Protein AF-A0A9X9F113-F1 (afdb_monomer)

Nearest PDB structures (foldseek):
  5ii6-assembly1_A  TM=3.896E-01  e=2.109E+00  Mus musculus
  7jkq-assembly1_D  TM=3.053E-01  e=2.109E+00  Homo sapiens
  7svn-assembly1_A  TM=3.514E-01  e=8.185E+00  Homo sapiens
  7a3f-assembly2_D  TM=3.411E-01  e=7.673E+00  Homo sapiens

Secondary structure (DSSP, 8-state):
-HHHHHHHHHHHHHHHSSGGG-------S---HHHHHHHHHHTT----S-EEPPHHHH-TTEEEEEEEE-GGG-TT-EEEEEEESS--

Sequence (88 aa):
MFKRLAVLLIGALLLFGLSACDSVKSMTNNVTVGKVIEEFKAAGLEADNPSDLPEKEFGNTRKEAKRILLPALGEDSGSRIFEFKNKE

Structure (mmCIF, N/CA/C/O backbone):
data_AF-A0A9X9F113-F1
#
_entry.id   AF-A0A9X9F113-F1
#
loop_
_atom_site.group_PDB
_atom_site.id
_atom_site.type_symbol
_atom_site.label_atom_id
_atom_site.label_alt_id
_atom_site.label_comp_id
_atom_site.label_asym_id
_atom_site.label_entity_id
_atom_site.label_seq_id
_atom_site.pdbx_PDB_ins_code
_atom_site.Cartn_x
_atom_site.Cartn_y
_atom_site.Cartn_z
_atom_site.occupancy
_atom_site.B_iso_or_equiv
_atom_site.auth_seq_id
_atom_site.auth_comp_id
_atom_site.auth_asym_id
_atom_site.auth_atom_id
_atom_site.pdbx_PDB_model_num
ATOM 1 N N . MET A 1 1 ? -41.961 23.415 25.799 1.00 55.31 1 MET A N 1
ATOM 2 C CA . MET A 1 1 ? -40.537 23.754 26.047 1.00 55.31 1 MET A CA 1
ATOM 3 C C . MET A 1 1 ? -39.562 22.730 25.450 1.00 55.31 1 MET A C 1
ATOM 5 O O . MET A 1 1 ? -38.561 23.153 24.891 1.00 55.31 1 MET A O 1
ATOM 9 N N . PHE A 1 2 ? -39.883 21.428 25.433 1.00 58.19 2 PHE A N 1
ATOM 10 C CA . PHE A 1 2 ? -39.037 20.364 24.853 1.00 58.19 2 PHE A CA 1
ATOM 11 C C . PHE A 1 2 ? -38.611 20.548 23.382 1.00 58.19 2 PHE A C 1
ATOM 13 O O . PHE A 1 2 ? -37.467 20.265 23.045 1.00 58.19 2 PHE A O 1
ATOM 20 N N . LYS A 1 3 ? -39.476 21.088 22.508 1.00 54.75 3 LYS A N 1
ATOM 21 C CA . LYS A 1 3 ? -39.140 21.302 21.083 1.00 54.75 3 LYS A CA 1
ATOM 22 C C . LYS A 1 3 ? -37.980 22.285 20.864 1.00 54.75 3 LYS A C 1
ATOM 24 O O . LYS A 1 3 ? -37.199 22.096 19.945 1.00 54.75 3 LYS A O 1
ATOM 29 N N . ARG A 1 4 ? -37.846 23.312 21.715 1.00 59.69 4 ARG A N 1
ATOM 30 C CA . ARG A 1 4 ? -36.735 24.282 21.633 1.00 59.69 4 ARG A CA 1
ATOM 31 C C . ARG A 1 4 ? -35.426 23.688 22.163 1.00 59.69 4 ARG A C 1
ATOM 33 O O . ARG A 1 4 ? -34.369 23.999 21.635 1.00 59.69 4 ARG A O 1
ATOM 40 N N . LEU A 1 5 ? -35.515 22.788 23.146 1.00 61.31 5 LEU A N 1
ATOM 41 C CA . LEU A 1 5 ? -34.368 22.069 23.701 1.00 61.31 5 LEU A CA 1
ATOM 42 C C . LEU A 1 5 ? -33.798 21.048 22.701 1.00 61.31 5 LEU A C 1
ATOM 44 O O . LEU A 1 5 ? -32.587 20.951 22.552 1.00 61.31 5 LEU A O 1
ATOM 48 N N . ALA A 1 6 ? -34.667 20.350 21.960 1.00 64.75 6 ALA A N 1
ATOM 49 C CA . ALA A 1 6 ? -34.259 19.392 20.929 1.00 64.75 6 ALA A CA 1
ATOM 50 C C . ALA A 1 6 ? -33.518 20.061 19.756 1.00 64.75 6 ALA A C 1
ATOM 52 O O . ALA A 1 6 ? -32.516 19.537 19.280 1.00 64.75 6 ALA A O 1
ATOM 53 N N . VAL A 1 7 ? -33.967 21.247 19.327 1.00 67.19 7 VAL A N 1
ATOM 54 C CA . VAL A 1 7 ? -33.307 22.022 18.258 1.00 67.19 7 VAL A CA 1
ATOM 55 C C . VAL A 1 7 ? -31.923 22.513 18.694 1.00 67.19 7 VAL A C 1
ATOM 57 O O . VAL A 1 7 ? -30.982 22.463 17.906 1.00 67.19 7 VAL A O 1
ATOM 60 N N . LEU A 1 8 ? -31.769 22.919 19.959 1.00 65.44 8 LEU A N 1
ATOM 61 C CA . LEU A 1 8 ? -30.467 23.303 20.515 1.00 65.44 8 LEU A CA 1
ATOM 62 C C . LEU A 1 8 ? -29.510 22.107 20.633 1.00 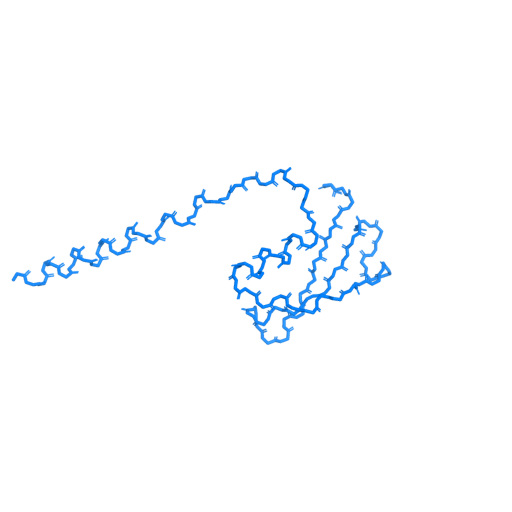65.44 8 LEU A C 1
ATOM 64 O O . LEU A 1 8 ? -28.321 22.257 20.367 1.00 65.44 8 LEU A O 1
ATOM 68 N N . LEU A 1 9 ? -30.021 20.916 20.965 1.00 66.62 9 LEU A N 1
ATOM 69 C CA . LEU A 1 9 ? -29.211 19.698 21.063 1.00 66.62 9 LEU A CA 1
ATOM 70 C C . LEU A 1 9 ? -28.676 19.242 19.694 1.00 66.62 9 LEU A C 1
ATOM 72 O O . LEU A 1 9 ? -27.514 18.865 19.578 1.00 66.62 9 LEU A O 1
ATOM 76 N N . ILE A 1 10 ? -29.508 19.319 18.649 1.00 67.19 10 ILE A N 1
ATOM 77 C CA . ILE A 1 10 ? -29.122 18.971 17.271 1.00 67.19 10 ILE A CA 1
ATOM 78 C C . ILE A 1 10 ? -28.127 19.998 16.709 1.00 67.19 10 ILE A C 1
ATOM 80 O O . ILE A 1 10 ? -27.155 19.621 16.058 1.00 67.19 10 ILE A O 1
ATOM 84 N N . GLY A 1 11 ? -28.322 21.288 17.008 1.00 63.66 11 GLY A N 1
ATOM 85 C CA . GLY A 1 11 ? -27.382 22.346 16.625 1.00 63.66 11 GLY A CA 1
ATOM 86 C C . GLY A 1 11 ? -26.009 22.198 17.286 1.00 63.66 11 GLY A C 1
ATOM 87 O O . GLY A 1 11 ? -24.992 22.407 16.631 1.00 63.66 11 GLY A O 1
ATOM 88 N N . ALA A 1 12 ? -25.964 21.771 18.552 1.00 62.91 12 ALA A N 1
ATOM 89 C CA . ALA A 1 12 ? -24.706 21.506 19.247 1.00 62.91 12 ALA A CA 1
ATOM 90 C C . ALA A 1 12 ? -23.961 20.297 18.654 1.00 62.91 12 ALA A C 1
ATOM 92 O O . ALA A 1 12 ? -22.743 20.344 18.513 1.00 62.91 12 ALA A O 1
ATOM 93 N N . LEU A 1 13 ? -24.677 19.245 18.241 1.00 62.25 13 LEU A N 1
ATOM 94 C CA . LEU A 1 13 ? -24.077 18.032 17.675 1.00 62.25 13 LEU A CA 1
ATOM 95 C C . LEU A 1 13 ? -23.399 18.277 16.313 1.00 62.25 13 LEU A C 1
ATOM 97 O O . LEU A 1 13 ? -22.355 17.694 16.030 1.00 62.25 13 LEU A O 1
ATOM 101 N N . LEU A 1 14 ? -23.948 19.182 15.496 1.00 60.34 14 LEU A N 1
ATOM 102 C CA . LEU A 1 14 ? -23.372 19.566 14.200 1.00 60.34 14 LEU A CA 1
ATOM 103 C C . LEU A 1 14 ? -22.078 20.390 14.334 1.00 60.34 14 LEU A C 1
ATOM 105 O O . LEU A 1 14 ? -21.232 20.346 13.444 1.00 60.34 14 LEU A O 1
ATOM 109 N N . LEU A 1 15 ? -21.888 21.098 15.453 1.00 59.12 15 LEU A N 1
ATOM 110 C CA . LEU A 1 15 ? -20.691 21.909 15.706 1.00 59.12 15 LEU A CA 1
ATOM 111 C C . LEU A 1 15 ? -19.478 21.076 16.155 1.00 59.12 15 LEU A C 1
ATOM 113 O O . LEU A 1 15 ? -18.345 21.506 15.956 1.00 59.12 15 LEU A O 1
ATOM 117 N N . PHE A 1 16 ? -19.691 19.871 16.697 1.00 59.72 16 PHE A N 1
ATOM 118 C CA . PHE A 1 16 ? -18.603 18.950 17.057 1.00 59.72 16 PHE A CA 1
ATOM 119 C C . PHE A 1 16 ? -18.096 18.101 15.879 1.00 59.72 16 PHE A C 1
ATOM 121 O O . PHE A 1 16 ? -17.019 17.522 15.974 1.00 59.72 16 PHE A O 1
ATOM 128 N N . GLY A 1 17 ? -18.834 18.029 14.764 1.00 57.03 17 GLY A N 1
ATOM 129 C CA . GLY A 1 17 ? -18.446 17.230 13.593 1.00 57.03 17 GLY A CA 1
ATOM 130 C C . GLY A 1 17 ? -17.422 17.896 12.665 1.00 57.03 17 GLY A C 1
ATOM 131 O O . GLY A 1 17 ? -16.854 17.225 11.809 1.00 57.03 17 GLY A O 1
ATOM 132 N N . LEU A 1 18 ? -17.179 19.204 12.815 1.00 55.69 18 LEU A N 1
ATOM 133 C CA . LEU A 1 18 ? -16.336 19.988 11.898 1.00 55.69 18 LEU A CA 1
ATOM 134 C C . LEU A 1 18 ? -14.894 20.202 12.393 1.00 55.69 18 LEU A C 1
ATOM 136 O O . LEU A 1 18 ? -14.050 20.633 11.614 1.00 55.69 18 LEU A O 1
ATOM 140 N N . SER A 1 19 ? -14.573 19.883 13.652 1.00 56.34 19 SER A N 1
ATOM 141 C CA . SER A 1 19 ? -13.219 20.066 14.210 1.00 56.34 19 SER A CA 1
ATOM 142 C C . SER A 1 19 ? -12.230 18.947 13.849 1.00 56.34 19 SER A C 1
ATOM 144 O O . SER A 1 19 ? -11.062 19.016 14.224 1.00 56.34 19 SER A O 1
ATOM 146 N N . ALA A 1 20 ? -12.659 17.923 13.106 1.00 55.12 20 ALA A N 1
ATOM 147 C CA . ALA A 1 20 ? -11.828 16.762 12.781 1.00 55.12 20 ALA A CA 1
ATOM 148 C C . ALA A 1 20 ? -10.908 16.946 11.555 1.00 55.12 20 ALA A C 1
ATOM 150 O O . ALA A 1 20 ? -10.174 16.023 11.215 1.00 55.12 20 ALA 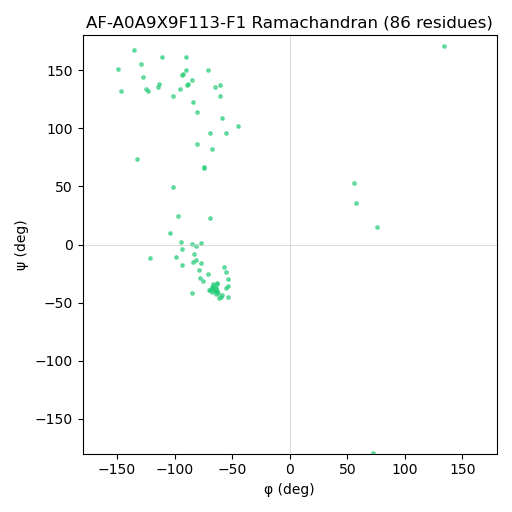A O 1
ATOM 151 N N . CYS A 1 21 ? -10.916 18.109 10.892 1.00 57.88 21 CYS A N 1
ATOM 152 C CA . CYS A 1 21 ? -10.151 18.323 9.654 1.00 57.88 21 CYS A CA 1
ATOM 153 C C . CYS A 1 21 ? -8.869 19.162 9.821 1.00 57.88 21 CYS A C 1
ATOM 155 O O . CYS A 1 21 ? -8.262 19.537 8.822 1.00 57.88 21 CYS A O 1
ATOM 157 N N . ASP A 1 22 ? -8.444 19.452 11.055 1.00 46.50 22 ASP A N 1
ATOM 158 C CA . ASP A 1 22 ? -7.284 20.322 11.335 1.00 46.50 22 ASP A CA 1
ATOM 159 C C . ASP A 1 22 ? -5.962 19.549 11.541 1.00 46.50 22 ASP A C 1
ATOM 161 O O . ASP A 1 22 ? -4.906 20.115 11.816 1.00 46.50 22 ASP A O 1
ATOM 165 N N . SER A 1 23 ? -5.986 18.221 11.404 1.00 55.09 23 SER A N 1
ATOM 166 C CA . SER A 1 23 ? -4.834 17.347 11.652 1.00 55.09 23 SER A CA 1
ATOM 167 C C . SER A 1 23 ? -4.059 16.962 10.390 1.00 55.09 23 SER A C 1
ATOM 169 O O . SER A 1 23 ? -3.328 15.970 10.405 1.00 55.09 23 SER A O 1
ATOM 171 N N . VAL A 1 24 ? -4.118 17.760 9.314 1.00 53.28 24 VAL A N 1
ATOM 172 C CA . VAL A 1 24 ? -3.170 17.618 8.192 1.00 53.28 24 VAL A CA 1
ATOM 173 C C . VAL A 1 24 ? -1.816 18.186 8.626 1.00 53.28 24 VAL A C 1
ATOM 175 O O . VAL A 1 24 ? -1.329 19.212 8.155 1.00 53.28 24 VAL A O 1
ATOM 178 N N . LYS A 1 25 ? -1.197 17.509 9.595 1.00 51.34 25 LYS A N 1
ATOM 179 C CA . LYS A 1 25 ? 0.187 17.714 9.990 1.00 51.34 25 LYS A CA 1
ATOM 180 C C . LYS A 1 25 ? 1.015 17.455 8.741 1.00 51.34 25 LYS A C 1
ATOM 182 O O . LYS A 1 25 ? 1.102 16.315 8.295 1.00 51.34 25 LYS A O 1
ATOM 187 N N . SER A 1 26 ? 1.587 18.513 8.167 1.00 51.06 26 SER A N 1
ATOM 188 C CA . SER A 1 26 ? 2.534 18.419 7.055 1.00 51.06 26 SER A CA 1
ATOM 189 C C . SER A 1 26 ? 3.677 17.498 7.478 1.00 51.06 26 SER A C 1
ATOM 191 O O . SER A 1 26 ? 4.587 17.885 8.212 1.00 51.06 26 SER A O 1
ATOM 193 N N . MET A 1 27 ? 3.573 16.223 7.107 1.00 52.97 27 MET A N 1
ATOM 194 C CA . MET A 1 27 ? 4.596 15.233 7.377 1.00 52.97 27 MET A CA 1
ATOM 195 C C . MET A 1 27 ? 5.678 15.405 6.317 1.00 52.97 27 MET A C 1
ATOM 197 O O . MET A 1 27 ? 5.717 14.689 5.327 1.00 52.97 27 MET A O 1
ATOM 201 N N . THR A 1 28 ? 6.626 16.302 6.573 1.00 55.12 28 THR A N 1
ATOM 202 C CA . THR A 1 28 ? 7.967 16.298 5.956 1.00 55.12 28 THR A CA 1
ATOM 203 C C . THR A 1 28 ? 8.829 15.121 6.439 1.00 55.12 28 THR A C 1
ATOM 205 O O . THR A 1 28 ? 10.054 15.158 6.375 1.00 55.12 28 THR A O 1
ATOM 208 N N . ASN A 1 29 ? 8.196 14.050 6.917 1.00 58.12 29 ASN A N 1
ATOM 209 C CA . ASN A 1 29 ? 8.856 12.802 7.252 1.00 58.12 29 ASN A CA 1
ATOM 210 C C . ASN A 1 29 ? 8.966 11.974 5.975 1.00 58.12 29 ASN A C 1
ATOM 212 O O . ASN A 1 29 ? 8.033 11.969 5.181 1.00 58.12 29 ASN A O 1
ATOM 216 N N . ASN A 1 30 ? 10.085 11.277 5.797 1.00 75.25 30 ASN A N 1
ATOM 217 C CA . ASN A 1 30 ? 10.310 10.305 4.729 1.00 75.25 30 ASN A CA 1
ATOM 218 C C . ASN A 1 30 ? 9.072 9.385 4.591 1.00 75.25 30 ASN A C 1
ATOM 220 O O . ASN A 1 30 ? 8.820 8.552 5.463 1.00 75.25 30 ASN A O 1
ATOM 224 N N . VAL A 1 31 ? 8.223 9.635 3.586 1.00 84.75 31 VAL A N 1
ATOM 225 C CA . VAL A 1 31 ? 6.989 8.871 3.361 1.00 84.75 31 VAL A CA 1
ATOM 226 C C . VAL A 1 31 ? 7.389 7.596 2.640 1.00 84.75 31 VAL A C 1
ATOM 228 O O . VAL A 1 31 ? 7.857 7.661 1.506 1.00 84.75 31 VAL A O 1
ATOM 231 N N . THR A 1 32 ? 7.211 6.459 3.304 1.00 92.31 32 THR A N 1
ATOM 232 C CA . THR A 1 32 ? 7.526 5.139 2.752 1.00 92.31 32 THR A CA 1
ATOM 233 C C . THR A 1 32 ? 6.261 4.339 2.483 1.00 92.31 32 THR A C 1
ATOM 235 O O . THR A 1 32 ? 5.208 4.615 3.068 1.00 92.31 32 THR A O 1
ATOM 238 N N . VAL A 1 33 ? 6.363 3.302 1.643 1.00 93.44 33 VAL A N 1
ATOM 239 C CA . VAL A 1 33 ? 5.248 2.360 1.417 1.00 93.44 33 VAL A CA 1
ATOM 240 C C . VAL A 1 33 ? 4.742 1.776 2.741 1.00 93.44 33 VAL A C 1
ATOM 242 O O . VAL A 1 33 ? 3.537 1.747 2.983 1.00 93.44 33 VAL A O 1
ATOM 245 N N . GLY A 1 34 ? 5.660 1.357 3.618 1.00 92.31 34 GLY A N 1
ATOM 246 C CA . GLY A 1 34 ? 5.322 0.793 4.927 1.00 92.31 34 GLY A CA 1
ATOM 247 C C . GLY A 1 34 ? 4.520 1.761 5.794 1.00 92.31 34 GLY A C 1
ATOM 248 O O . GLY A 1 34 ? 3.492 1.378 6.343 1.00 92.31 34 GLY A O 1
ATOM 249 N N . LYS A 1 35 ? 4.919 3.038 5.826 1.00 92.69 35 LYS A N 1
ATOM 250 C CA . LYS A 1 35 ? 4.216 4.056 6.609 1.00 92.69 35 LYS A CA 1
ATOM 251 C C . LYS A 1 35 ? 2.787 4.286 6.112 1.00 92.69 35 LYS A C 1
ATOM 253 O O . LYS A 1 35 ? 1.877 4.416 6.918 1.00 92.69 35 LYS A O 1
ATOM 258 N N . VAL A 1 36 ? 2.568 4.299 4.796 1.00 92.62 36 VAL A N 1
ATOM 259 C CA . VAL A 1 36 ? 1.211 4.433 4.232 1.00 92.62 36 VAL A CA 1
ATOM 260 C C . VAL A 1 36 ? 0.328 3.245 4.629 1.00 92.62 36 VAL A C 1
ATOM 262 O O . VAL A 1 36 ? -0.833 3.435 4.979 1.00 92.62 36 VAL A O 1
ATOM 265 N N . ILE A 1 37 ? 0.876 2.026 4.622 1.00 92.62 37 ILE A N 1
ATOM 266 C CA . ILE A 1 37 ? 0.148 0.824 5.054 1.00 92.62 37 ILE A CA 1
ATOM 267 C C . ILE A 1 37 ? -0.204 0.905 6.546 1.00 92.62 37 ILE A C 1
ATOM 269 O O . ILE A 1 37 ? -1.327 0.577 6.922 1.00 92.62 37 ILE A O 1
ATOM 273 N N . GLU A 1 38 ? 0.722 1.352 7.396 1.00 92.44 38 GLU A N 1
ATOM 274 C CA . GLU A 1 38 ? 0.469 1.552 8.830 1.00 92.44 38 GLU A CA 1
ATOM 275 C C . GLU A 1 38 ? -0.651 2.568 9.080 1.00 92.44 38 GLU A C 1
ATOM 277 O O . GLU A 1 38 ? -1.553 2.293 9.870 1.00 92.44 38 GLU A O 1
ATOM 282 N N . GLU A 1 39 ? -0.642 3.698 8.371 1.00 92.25 39 GLU A N 1
ATOM 283 C CA . GLU A 1 39 ? -1.691 4.721 8.476 1.00 92.25 39 GLU A CA 1
ATOM 284 C C . GLU A 1 39 ? -3.054 4.192 8.005 1.00 92.25 39 GLU A C 1
ATOM 286 O O . GLU A 1 39 ? -4.075 4.477 8.629 1.00 92.25 39 GLU A O 1
ATOM 291 N N . PHE A 1 40 ? -3.098 3.357 6.960 1.00 91.56 40 PHE A N 1
ATOM 292 C CA . PHE A 1 40 ? -4.337 2.684 6.560 1.00 91.56 40 PHE A CA 1
ATOM 293 C C . PHE A 1 40 ? -4.878 1.777 7.664 1.00 91.56 40 PHE A C 1
ATOM 295 O O . PHE A 1 40 ? -6.055 1.886 8.009 1.00 91.56 40 PHE A O 1
ATOM 302 N N . LYS A 1 41 ? -4.028 0.956 8.289 1.00 90.50 41 LYS A N 1
ATOM 303 C CA . LYS A 1 41 ? -4.448 0.118 9.422 1.00 90.50 41 LYS A CA 1
ATOM 304 C C . LYS A 1 41 ? -4.918 0.958 10.608 1.00 90.50 41 LYS A C 1
ATOM 306 O O . LYS A 1 41 ? -5.933 0.634 11.219 1.00 90.50 41 LYS A O 1
ATOM 311 N N . ALA A 1 42 ? -4.218 2.050 10.915 1.00 91.44 42 ALA A N 1
ATOM 312 C CA . ALA A 1 42 ? -4.593 2.973 11.983 1.00 91.44 42 ALA A CA 1
ATOM 313 C C . ALA A 1 42 ? -5.947 3.654 11.720 1.00 91.44 42 ALA A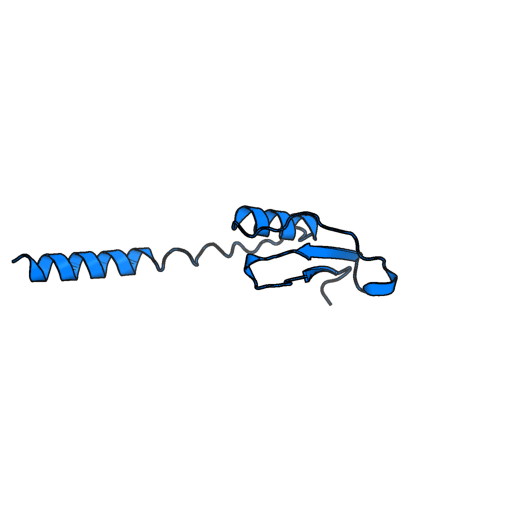 C 1
ATOM 315 O O . ALA A 1 42 ? -6.713 3.882 12.654 1.00 91.44 42 ALA A O 1
ATOM 316 N N . ALA A 1 43 ? -6.273 3.917 10.452 1.00 90.56 43 ALA A N 1
ATOM 317 C CA . ALA A 1 43 ? -7.572 4.427 10.020 1.00 90.56 43 ALA A CA 1
ATOM 318 C C . ALA A 1 43 ? -8.683 3.356 9.989 1.00 90.56 43 ALA A C 1
ATOM 320 O O . ALA A 1 43 ? -9.811 3.661 9.606 1.00 90.56 43 ALA A O 1
ATOM 321 N N . GLY A 1 44 ? -8.388 2.109 10.374 1.00 88.06 44 GLY A N 1
ATOM 322 C CA . GLY A 1 44 ? -9.337 0.996 10.321 1.00 88.06 44 GLY A CA 1
ATOM 323 C C . GLY A 1 44 ? -9.569 0.450 8.911 1.00 88.06 44 GLY A C 1
ATOM 324 O O . GLY A 1 44 ? -10.533 -0.279 8.694 1.00 88.06 44 GLY A O 1
ATOM 325 N N . LEU A 1 45 ? -8.709 0.796 7.949 1.00 88.31 45 LEU A N 1
ATOM 326 C CA . LEU A 1 45 ? -8.720 0.193 6.624 1.00 88.31 45 LEU A CA 1
ATOM 327 C C . LEU A 1 45 ? -7.924 -1.114 6.673 1.00 88.31 45 LEU A C 1
ATOM 329 O O . LEU A 1 45 ? -6.747 -1.144 7.037 1.00 88.31 45 LEU A O 1
ATOM 333 N N . GLU A 1 46 ? -8.583 -2.201 6.294 1.00 82.88 46 GLU A N 1
ATOM 334 C CA . GLU A 1 46 ? -8.040 -3.560 6.252 1.00 82.88 46 GLU A CA 1
ATOM 335 C C . GLU A 1 46 ? -6.964 -3.667 5.154 1.00 82.88 46 GLU A C 1
ATOM 337 O O . GLU A 1 46 ? -7.248 -4.080 4.037 1.00 82.88 46 GLU A O 1
ATOM 342 N N . ALA A 1 47 ? -5.734 -3.241 5.460 1.00 86.00 47 ALA A N 1
ATOM 343 C CA . ALA A 1 47 ? -4.576 -3.213 4.558 1.00 86.00 47 ALA A CA 1
ATOM 344 C C . ALA A 1 47 ? -3.615 -4.389 4.818 1.00 86.00 47 ALA A C 1
ATOM 346 O O . ALA A 1 47 ? -2.406 -4.212 5.021 1.00 86.00 47 ALA A O 1
ATOM 347 N N . ASP A 1 48 ? -4.160 -5.600 4.889 1.00 80.81 48 ASP A N 1
ATOM 348 C CA . ASP A 1 48 ? -3.407 -6.803 5.239 1.00 80.81 48 ASP A CA 1
ATOM 349 C C . ASP A 1 48 ? -2.804 -7.519 4.023 1.00 80.81 48 ASP A C 1
ATOM 351 O O . ASP A 1 48 ? -3.203 -7.322 2.875 1.00 80.81 48 ASP A O 1
ATOM 355 N N . ASN A 1 49 ? -1.809 -8.368 4.302 1.00 85.81 49 ASN A N 1
ATOM 356 C CA . ASN A 1 49 ? -1.070 -9.181 3.328 1.00 85.81 49 ASN A CA 1
ATOM 357 C C . ASN A 1 49 ? -0.410 -8.391 2.178 1.00 85.81 49 ASN A C 1
ATOM 359 O O . ASN A 1 49 ? -0.610 -8.728 1.009 1.00 85.81 49 ASN A O 1
ATOM 363 N N . PRO A 1 50 ? 0.401 -7.358 2.474 1.00 91.25 50 PRO A N 1
ATOM 364 C CA . PRO A 1 50 ? 1.145 -6.661 1.438 1.00 91.25 50 PRO A CA 1
ATOM 365 C C . PRO A 1 50 ? 2.105 -7.601 0.702 1.00 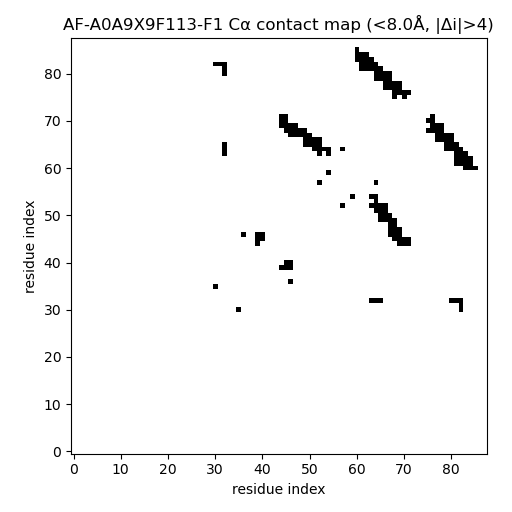91.25 50 PRO A C 1
ATOM 367 O O . PRO A 1 50 ? 2.939 -8.257 1.325 1.00 91.25 50 PRO A O 1
ATOM 370 N N . SER A 1 51 ? 2.030 -7.615 -0.628 1.00 93.00 51 SER A N 1
ATOM 371 C CA . SER A 1 51 ? 2.940 -8.373 -1.491 1.00 93.00 51 SER A CA 1
ATOM 372 C C . SER A 1 51 ? 3.800 -7.439 -2.332 1.00 93.00 51 SER A C 1
ATOM 374 O O . SER A 1 51 ? 3.284 -6.473 -2.903 1.00 93.00 51 SER A O 1
ATOM 376 N N . ASP A 1 52 ? 5.083 -7.752 -2.467 1.00 94.12 52 ASP A N 1
ATOM 377 C CA . ASP A 1 52 ? 5.993 -6.990 -3.322 1.00 94.12 52 ASP A CA 1
ATOM 378 C C . ASP A 1 52 ? 5.591 -7.109 -4.795 1.00 94.12 52 ASP A C 1
ATOM 380 O O . ASP A 1 52 ? 5.293 -8.203 -5.280 1.00 94.12 52 ASP A O 1
ATOM 384 N N . LEU A 1 53 ? 5.593 -5.985 -5.520 1.00 93.25 53 LEU A N 1
ATOM 385 C CA . LEU A 1 53 ? 5.596 -6.029 -6.981 1.00 93.25 53 LEU A CA 1
ATOM 386 C C . LEU A 1 53 ? 7.045 -6.095 -7.470 1.00 93.25 53 LEU A C 1
ATOM 388 O O . LEU A 1 53 ? 7.890 -5.363 -6.960 1.00 93.25 53 LEU A O 1
ATOM 392 N N . PRO A 1 54 ? 7.353 -6.912 -8.484 1.00 91.50 54 PRO A N 1
ATOM 393 C CA . PRO A 1 54 ? 8.680 -6.927 -9.083 1.00 91.50 54 PRO A CA 1
ATOM 394 C C . PRO A 1 54 ? 8.928 -5.651 -9.907 1.00 91.50 54 PRO A C 1
ATOM 396 O O . PRO A 1 54 ? 8.007 -5.111 -10.519 1.00 91.50 54 PRO A O 1
ATOM 399 N N . GLU A 1 55 ? 10.187 -5.207 -10.000 1.00 91.19 55 GLU A N 1
ATOM 400 C CA . GLU A 1 55 ? 10.575 -3.957 -10.690 1.00 91.19 55 GLU A CA 1
ATOM 401 C C . GLU A 1 55 ? 10.073 -3.875 -12.135 1.00 91.19 55 GLU A C 1
ATOM 403 O O . GLU A 1 55 ? 9.611 -2.823 -12.574 1.00 91.19 55 GLU A O 1
ATOM 408 N N . LYS A 1 56 ? 10.034 -5.007 -12.849 1.00 92.31 56 LYS A N 1
ATOM 409 C CA . LYS A 1 56 ? 9.469 -5.093 -14.207 1.00 92.31 56 LYS A CA 1
ATOM 410 C C . LYS A 1 56 ? 8.015 -4.593 -14.315 1.00 92.31 56 LYS A C 1
ATOM 412 O O . LYS A 1 56 ? 7.587 -4.235 -15.404 1.00 92.31 56 LYS A O 1
ATOM 417 N N . GLU A 1 57 ? 7.248 -4.600 -13.222 1.00 88.56 57 GLU A N 1
ATOM 418 C CA . GLU A 1 57 ? 5.833 -4.198 -13.195 1.00 88.56 57 GLU A CA 1
ATOM 419 C C . GLU A 1 57 ? 5.625 -2.730 -12.818 1.00 88.56 57 GLU A C 1
ATOM 421 O O . GLU A 1 57 ? 4.553 -2.182 -13.074 1.00 88.56 57 GLU A O 1
ATOM 426 N N . PHE A 1 58 ? 6.626 -2.081 -12.219 1.00 90.31 58 PHE A N 1
ATOM 427 C CA . PHE A 1 58 ? 6.511 -0.697 -11.760 1.00 90.31 58 PHE A CA 1
ATOM 428 C C . PHE A 1 58 ? 7.542 0.256 -12.395 1.00 90.31 58 PHE A C 1
ATOM 430 O O . PHE A 1 58 ? 7.378 1.477 -12.322 1.00 90.31 58 PHE A O 1
ATOM 437 N N . GLY A 1 59 ? 8.555 -0.276 -13.076 1.00 89.62 59 GLY A N 1
ATOM 438 C CA . GLY A 1 59 ? 9.556 0.474 -13.828 1.00 89.62 59 GLY A CA 1
ATOM 439 C C . GLY A 1 59 ? 10.563 1.234 -12.962 1.00 89.62 59 GLY A C 1
ATOM 440 O O . GLY A 1 59 ? 10.511 1.249 -11.738 1.00 89.62 59 GLY A O 1
ATOM 441 N N . ASN A 1 60 ? 11.485 1.933 -13.619 1.00 89.31 60 ASN A N 1
ATOM 442 C CA . ASN A 1 60 ? 12.714 2.393 -12.965 1.00 89.31 60 ASN A CA 1
ATOM 443 C C . ASN A 1 60 ? 12.568 3.710 -12.180 1.00 89.31 60 ASN A C 1
ATOM 445 O O . ASN A 1 60 ? 13.505 4.110 -11.488 1.00 89.31 60 ASN A O 1
ATOM 449 N N . THR A 1 61 ? 11.432 4.405 -12.280 1.00 88.69 61 THR A N 1
ATOM 450 C CA . THR A 1 61 ? 11.186 5.686 -11.585 1.00 88.69 61 THR A CA 1
ATOM 451 C C . THR A 1 61 ? 10.836 5.488 -10.109 1.00 88.69 61 THR A C 1
ATOM 453 O O . THR A 1 61 ? 11.107 6.345 -9.265 1.00 88.69 61 THR A O 1
ATOM 456 N N . ARG A 1 62 ? 10.231 4.345 -9.780 1.00 92.44 62 ARG A N 1
ATOM 457 C CA . ARG A 1 62 ? 9.815 4.018 -8.416 1.00 92.44 62 ARG A CA 1
ATOM 458 C C . ARG A 1 62 ? 10.925 3.240 -7.722 1.00 92.44 62 ARG A C 1
ATOM 460 O O . ARG A 1 62 ? 11.690 2.521 -8.357 1.00 92.44 62 ARG A O 1
ATOM 467 N N . LYS A 1 63 ? 11.048 3.450 -6.420 1.00 92.19 63 LYS A N 1
ATOM 468 C CA . LYS A 1 63 ? 11.986 2.759 -5.540 1.00 92.19 63 LYS A CA 1
ATOM 469 C C . LYS A 1 63 ? 11.398 1.437 -5.057 1.00 92.19 63 LYS A C 1
ATOM 471 O O . LYS A 1 63 ? 12.107 0.442 -5.017 1.00 92.19 63 LYS A O 1
ATOM 476 N N . GLU A 1 64 ? 10.115 1.444 -4.711 1.00 93.62 64 GLU A N 1
ATOM 477 C CA . GLU A 1 64 ? 9.415 0.294 -4.146 1.00 93.62 64 GLU A CA 1
ATOM 478 C C . GLU A 1 64 ? 7.941 0.321 -4.554 1.00 93.62 64 GLU A C 1
ATOM 480 O O . GLU A 1 64 ? 7.359 1.388 -4.786 1.00 93.62 64 GLU A O 1
ATOM 485 N N . ALA A 1 65 ? 7.336 -0.861 -4.645 1.00 94.19 65 ALA A N 1
ATOM 486 C CA . ALA A 1 65 ? 5.927 -1.018 -4.941 1.00 94.19 65 ALA A CA 1
ATOM 487 C C . ALA A 1 65 ? 5.350 -2.233 -4.210 1.00 94.19 65 ALA A C 1
ATOM 489 O O . ALA A 1 65 ? 5.907 -3.328 -4.288 1.00 94.19 65 ALA A O 1
ATOM 490 N N . LYS A 1 66 ? 4.200 -2.055 -3.554 1.00 94.94 66 LYS A N 1
ATOM 491 C CA . LYS A 1 66 ? 3.457 -3.150 -2.917 1.00 94.94 66 LYS A CA 1
ATOM 492 C C . LYS A 1 66 ? 2.007 -3.170 -3.375 1.00 94.94 66 LYS A C 1
ATOM 494 O O . LYS A 1 66 ? 1.393 -2.123 -3.594 1.00 94.94 66 LYS A O 1
ATOM 499 N N . ARG A 1 67 ? 1.460 -4.376 -3.506 1.00 92.31 67 ARG A N 1
AT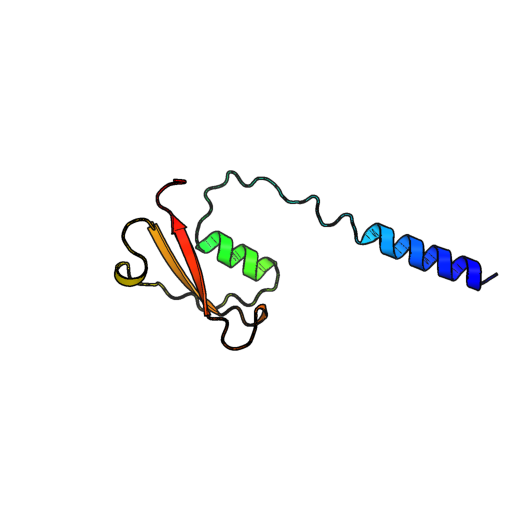OM 500 C CA . ARG A 1 67 ? 0.029 -4.619 -3.674 1.00 92.31 67 ARG A CA 1
ATOM 501 C C . ARG A 1 67 ? -0.554 -4.925 -2.305 1.00 92.31 67 ARG A C 1
ATOM 503 O O . ARG A 1 67 ? 0.016 -5.722 -1.567 1.00 92.31 67 ARG A O 1
ATOM 510 N N . ILE A 1 68 ? -1.679 -4.302 -1.996 1.00 91.25 68 ILE A N 1
ATOM 511 C CA . ILE A 1 68 ? -2.475 -4.578 -0.802 1.00 91.25 68 ILE A CA 1
ATOM 512 C C . ILE A 1 68 ? -3.924 -4.799 -1.217 1.00 91.25 68 ILE A C 1
ATOM 514 O O . ILE A 1 68 ? -4.364 -4.305 -2.260 1.00 91.25 68 ILE A O 1
ATOM 518 N N . LEU A 1 69 ? -4.669 -5.534 -0.405 1.00 88.56 69 LEU A N 1
ATOM 519 C CA . LEU A 1 69 ? -6.122 -5.540 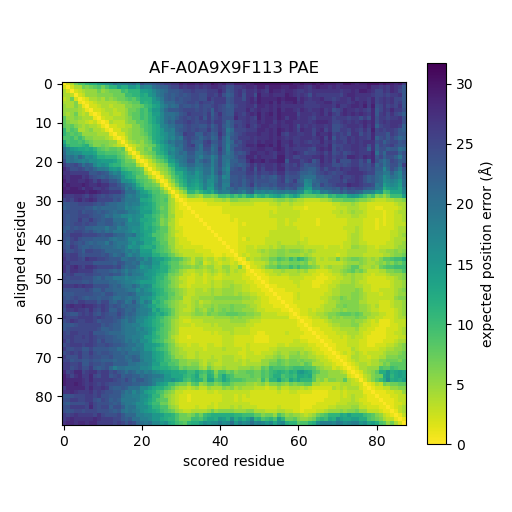-0.495 1.00 88.56 69 LEU A CA 1
ATOM 520 C C . LEU A 1 69 ? -6.643 -4.426 0.405 1.00 88.56 69 LEU A C 1
ATOM 522 O O . LEU A 1 69 ? -6.113 -4.235 1.491 1.00 88.56 69 LEU A O 1
ATOM 526 N N . LEU A 1 70 ? -7.635 -3.678 -0.071 1.00 86.56 70 LEU A N 1
ATOM 527 C CA . LEU A 1 70 ? -8.341 -2.660 0.710 1.00 86.56 70 LEU A CA 1
ATOM 528 C C . LEU A 1 70 ? -9.856 -2.843 0.527 1.00 86.56 70 LEU A C 1
ATOM 530 O O . LEU A 1 70 ?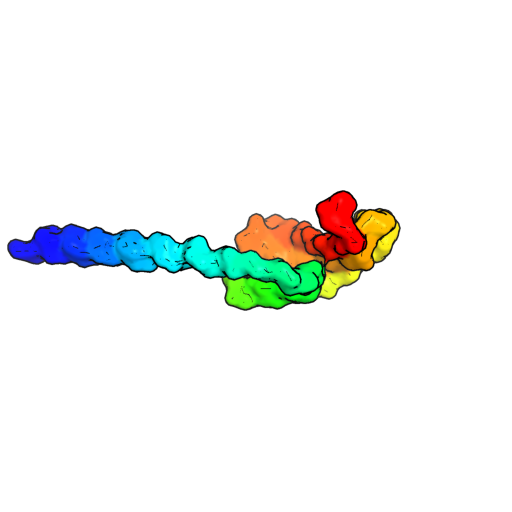 -10.471 -2.054 -0.189 1.00 86.56 70 LEU A O 1
ATOM 534 N N . PRO A 1 71 ? -10.476 -3.872 1.137 1.00 85.88 71 PRO A N 1
ATOM 535 C CA . PRO A 1 71 ? -11.904 -4.177 0.974 1.00 85.88 71 PRO A CA 1
ATOM 536 C C . PRO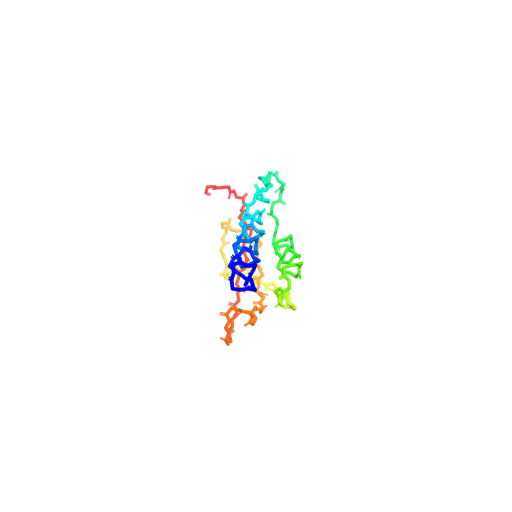 A 1 71 ? -12.835 -2.992 1.259 1.00 85.88 71 PRO A C 1
ATOM 538 O O . PRO A 1 71 ? -13.877 -2.849 0.625 1.00 85.88 71 PRO A O 1
ATOM 541 N N . ALA A 1 72 ? -12.421 -2.090 2.153 1.00 84.31 72 ALA A N 1
ATOM 542 C CA . ALA A 1 72 ? -13.122 -0.844 2.454 1.00 84.31 72 ALA A CA 1
ATOM 543 C C . ALA A 1 72 ? -13.345 0.075 1.230 1.00 84.31 72 ALA A C 1
ATOM 545 O O . ALA A 1 72 ? -14.205 0.950 1.280 1.00 84.31 72 ALA A O 1
ATOM 546 N N . LEU A 1 73 ? -12.590 -0.106 0.139 1.00 83.00 73 LEU A N 1
ATOM 547 C CA . LEU A 1 73 ? -12.738 0.654 -1.106 1.00 83.00 73 LEU A CA 1
ATOM 548 C C . LEU A 1 73 ? -13.661 -0.028 -2.139 1.00 83.00 73 LEU A C 1
ATOM 550 O O . LEU A 1 73 ? -13.946 0.579 -3.171 1.00 83.00 73 LEU A O 1
ATOM 554 N N . GLY A 1 74 ? -14.160 -1.242 -1.864 1.00 82.06 74 GLY A N 1
ATOM 555 C CA . GLY A 1 74 ? -15.043 -2.016 -2.750 1.00 82.06 74 GLY A CA 1
ATOM 556 C C . GLY A 1 74 ? -14.650 -3.494 -2.901 1.00 82.06 74 GLY A C 1
ATOM 557 O O . GLY A 1 74 ? -13.564 -3.915 -2.486 1.00 82.06 74 GLY A O 1
ATOM 558 N N . GLU A 1 75 ? -15.516 -4.293 -3.533 1.00 75.00 75 GLU A N 1
ATOM 559 C CA . GLU A 1 75 ? -15.180 -5.670 -3.930 1.00 75.00 75 GLU A CA 1
ATOM 560 C C . GLU A 1 75 ? -13.997 -5.684 -4.914 1.00 75.00 75 GLU A C 1
ATOM 562 O O . GLU A 1 75 ? -13.930 -4.864 -5.825 1.00 75.00 75 GLU A O 1
ATOM 567 N N . ASP A 1 76 ? -13.056 -6.613 -4.713 1.00 69.94 76 ASP A N 1
ATOM 568 C CA . ASP A 1 76 ? -11.821 -6.752 -5.509 1.00 69.94 76 ASP A CA 1
ATOM 569 C C . ASP A 1 76 ? -10.926 -5.494 -5.544 1.00 69.94 76 ASP A C 1
ATOM 571 O O . ASP A 1 76 ? -10.252 -5.180 -6.528 1.00 69.94 76 ASP A O 1
ATOM 575 N N . SER A 1 77 ? -10.870 -4.763 -4.428 1.00 74.31 77 SER A N 1
ATOM 576 C CA . SER A 1 77 ? -10.031 -3.568 -4.280 1.00 74.31 77 SER A CA 1
ATOM 577 C C . SER A 1 77 ? -8.546 -3.899 -4.110 1.00 74.31 77 SER A C 1
ATOM 579 O O . SER A 1 77 ? -7.934 -3.658 -3.063 1.00 74.31 77 SER A O 1
ATOM 581 N N . GLY A 1 78 ? -7.942 -4.458 -5.156 1.00 80.94 78 GLY A N 1
ATOM 582 C CA . GLY A 1 78 ? -6.499 -4.610 -5.275 1.00 80.94 78 GLY A CA 1
ATOM 583 C C . GLY A 1 78 ? -5.829 -3.250 -5.454 1.00 80.94 78 GLY A C 1
ATOM 584 O O . GLY A 1 78 ? -5.707 -2.755 -6.572 1.00 80.94 78 GLY A O 1
ATOM 585 N N . SER A 1 79 ? -5.349 -2.665 -4.362 1.00 86.56 79 SER A N 1
ATOM 586 C CA . SER A 1 79 ? -4.658 -1.377 -4.375 1.00 86.56 79 SER A CA 1
ATOM 587 C C . SER A 1 79 ? -3.155 -1.550 -4.556 1.00 86.56 79 SER A C 1
ATOM 589 O O . SER A 1 79 ? -2.565 -2.555 -4.155 1.00 86.56 79 SER A O 1
ATOM 591 N N . ARG A 1 80 ? -2.513 -0.555 -5.173 1.00 91.50 80 ARG A N 1
ATOM 592 C CA . ARG A 1 80 ? -1.058 -0.511 -5.358 1.00 91.50 80 ARG A CA 1
ATOM 593 C C . ARG A 1 80 ? -0.512 0.767 -4.751 1.00 91.50 80 ARG A C 1
ATOM 595 O O . ARG A 1 80 ? -1.029 1.846 -5.026 1.00 91.50 80 ARG A O 1
ATOM 602 N N . ILE A 1 81 ? 0.546 0.635 -3.965 1.00 92.94 81 ILE A N 1
ATOM 603 C CA . ILE A 1 81 ? 1.256 1.759 -3.362 1.00 92.94 81 ILE A CA 1
ATOM 604 C C . ILE A 1 81 ? 2.655 1.798 -3.958 1.00 92.94 81 ILE A C 1
ATOM 606 O O . ILE A 1 81 ? 3.307 0.761 -4.082 1.00 92.94 81 ILE A O 1
ATOM 610 N N . PHE A 1 82 ? 3.105 2.998 -4.316 1.00 93.88 82 PHE A N 1
ATOM 611 C CA . PHE A 1 82 ? 4.409 3.237 -4.915 1.00 93.88 82 PHE A CA 1
ATOM 612 C C . PHE A 1 82 ? 5.182 4.267 -4.100 1.00 93.88 82 PHE A C 1
ATOM 614 O O . PHE A 1 82 ? 4.656 5.334 -3.788 1.00 93.88 82 PHE A O 1
ATOM 621 N N . GLU A 1 83 ? 6.447 3.973 -3.824 1.00 92.62 83 GLU A N 1
ATOM 622 C CA . GLU A 1 83 ? 7.413 4.953 -3.336 1.00 92.62 83 GLU A CA 1
ATOM 623 C C . GLU A 1 83 ? 8.292 5.388 -4.505 1.00 92.62 83 GLU A C 1
ATOM 625 O O . GLU A 1 83 ? 8.846 4.559 -5.228 1.00 92.62 83 GLU A O 1
ATOM 630 N N . PHE A 1 84 ? 8.398 6.695 -4.723 1.00 90.69 84 PHE A N 1
ATOM 631 C CA . PHE A 1 84 ? 9.153 7.264 -5.836 1.00 90.69 84 PHE A CA 1
ATOM 632 C C . PHE A 1 84 ? 10.581 7.604 -5.412 1.00 90.69 84 PHE A C 1
ATOM 634 O O . PHE A 1 84 ? 10.820 7.995 -4.272 1.00 90.69 84 PHE A O 1
ATOM 641 N N . LYS A 1 85 ? 11.540 7.455 -6.338 1.00 87.94 85 LYS A N 1
ATOM 642 C CA . LYS A 1 85 ? 12.953 7.776 -6.072 1.00 87.94 85 LYS A CA 1
ATOM 643 C C . LYS A 1 85 ? 13.159 9.275 -5.824 1.00 87.94 85 LYS A C 1
ATOM 645 O O . LYS A 1 85 ? 13.974 9.629 -4.982 1.00 87.94 85 LYS A O 1
ATOM 650 N N . ASN A 1 86 ? 12.403 10.122 -6.526 1.00 82.25 86 ASN A N 1
ATOM 651 C CA . ASN A 1 86 ? 12.453 11.582 -6.447 1.00 82.25 86 ASN A CA 1
ATOM 652 C C . AS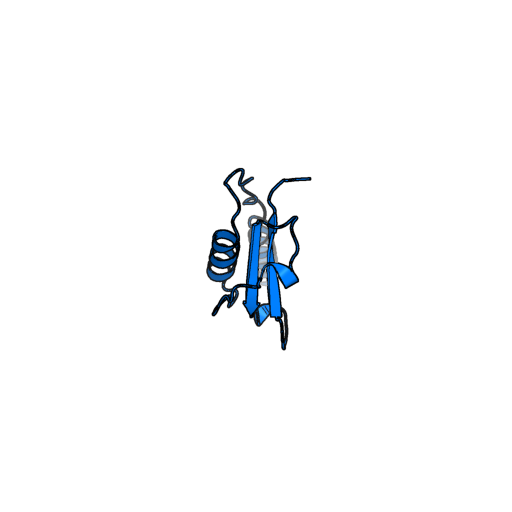N A 1 86 ? 11.035 12.177 -6.395 1.00 82.25 86 ASN A C 1
ATOM 654 O O . ASN A 1 86 ? 10.052 11.479 -6.634 1.00 82.25 86 ASN A O 1
ATOM 658 N N . LYS A 1 87 ? 10.944 13.472 -6.064 1.00 72.81 87 LYS A N 1
ATOM 659 C CA . LYS A 1 87 ? 9.681 14.236 -6.030 1.00 72.81 87 LYS A CA 1
ATOM 660 C C . LYS A 1 87 ? 9.165 14.661 -7.412 1.00 72.81 87 LYS A C 1
ATOM 662 O O . LYS A 1 87 ? 8.014 15.077 -7.496 1.00 72.81 87 LYS A O 1
ATOM 667 N N . GLU A 1 88 ? 10.019 14.603 -8.429 1.00 63.28 88 GLU A N 1
ATOM 668 C CA . GLU A 1 88 ? 9.761 15.033 -9.811 1.00 63.28 88 GLU A CA 1
ATOM 669 C C . GLU A 1 88 ? 9.624 13.831 -10.747 1.00 63.28 88 GLU A C 1
ATOM 671 O O . GLU A 1 88 ? 10.395 12.854 -10.564 1.00 63.28 88 GLU A O 1
#

pLDDT: mean 78.18, std 15.17, range [46.5, 94.94]

Foldseek 3Di:
DVVVVVVVVVVVVVVVVPPPPPPVPVPPDQDDPVNVLVVCVVVVFQFPDWDWDDCVVVDDQFPTKTWTAGCVVDPPRTDMDTHGPDPD

Solvent-accessible surface area (backbone atoms only — not comparable to full-atom values): 5498 Å² total; per-residue (Å²): 115,67,73,63,54,52,53,52,52,55,56,54,57,61,64,67,69,66,71,77,75,79,74,78,67,82,70,89,56,92,78,43,56,68,56,57,42,51,51,35,44,74,71,70,37,57,52,56,80,70,40,80,54,59,61,92,79,68,44,87,66,40,72,46,42,35,38,30,41,32,59,86,78,36,89,87,32,72,42,75,44,73,25,60,70,59,100,119

Radius of gyration: 20.3 Å; Cα contacts (8 Å, |Δi|>4): 89; chains: 1; bounding box: 54×34×40 Å

Organism: Bacillus cereus (NCBI:txid1396)

Mean predicted aligned error: 12.71 Å